Protein AF-A0A3N5EMM8-F1 (afdb_monomer_lite)

Foldseek 3Di:
DDPPPPDPVVLLVVLLVLQVVCVVVVLRQALQAAPVPRHGDDPPWWWWQQLLSSYIHTPVDPVCPDPRTHTDDPVLSVLSVCSNPDDPVCNVVRDDDPVSSVRSCVNSQSNVCNVVVDHPPCVVVVVVVVVVVD

Radius of gyration: 14.86 Å; chains: 1; bounding box: 41×33×33 Å

Structure (mmCIF, N/CA/C/O backbone):
data_AF-A0A3N5EMM8-F1
#
_entry.id   AF-A0A3N5EMM8-F1
#
loop_
_atom_site.group_PDB
_atom_site.id
_atom_site.type_symbol
_atom_site.label_atom_id
_atom_site.label_alt_id
_atom_site.label_comp_id
_atom_site.label_asym_id
_atom_site.label_entity_id
_atom_site.label_seq_id
_atom_site.pdbx_PDB_ins_code
_atom_site.Cartn_x
_atom_site.Cartn_y
_atom_site.Cartn_z
_atom_site.occupancy
_atom_site.B_iso_or_equiv
_atom_site.auth_seq_id
_atom_site.auth_comp_id
_atom_site.auth_asym_id
_atom_site.auth_atom_id
_atom_site.pdbx_PDB_model_num
ATOM 1 N N . MET A 1 1 ? -20.512 21.020 10.635 1.00 42.72 1 MET A N 1
ATOM 2 C CA . MET A 1 1 ? -19.608 20.179 9.820 1.00 42.72 1 MET A CA 1
ATOM 3 C C . MET A 1 1 ? -19.608 18.807 10.472 1.00 42.72 1 MET A C 1
ATOM 5 O O . MET A 1 1 ? -19.383 18.737 11.671 1.00 42.72 1 MET A O 1
ATOM 9 N N . HIS A 1 2 ? -20.069 17.777 9.764 1.00 41.91 2 HIS A N 1
ATOM 10 C CA . HIS A 1 2 ? -20.469 16.506 10.372 1.00 41.91 2 HIS A CA 1
ATOM 11 C C . HIS A 1 2 ? -19.250 15.799 10.978 1.00 41.91 2 HIS A C 1
ATOM 13 O O . HIS A 1 2 ? -18.238 15.642 10.300 1.00 41.91 2 HIS A O 1
ATOM 19 N N . ASN A 1 3 ? -19.360 15.411 12.252 1.00 45.09 3 ASN A N 1
ATOM 20 C CA . ASN A 1 3 ? -18.360 14.668 13.017 1.00 45.09 3 ASN A CA 1
ATOM 21 C C . ASN A 1 3 ? -18.045 13.322 12.342 1.00 45.09 3 ASN A C 1
ATOM 23 O O . ASN A 1 3 ? -18.579 12.282 12.728 1.00 45.09 3 ASN A O 1
ATOM 27 N N . LEU A 1 4 ? -17.142 13.313 11.361 1.00 52.47 4 LEU A N 1
ATOM 28 C CA . LEU A 1 4 ? -16.353 12.124 11.067 1.00 52.47 4 LEU A CA 1
ATOM 29 C C . LEU A 1 4 ? -15.395 11.968 12.241 1.00 52.47 4 LEU A C 1
ATOM 31 O O . LEU A 1 4 ? -14.328 12.567 12.294 1.00 52.47 4 LEU A O 1
ATOM 35 N N . VAL A 1 5 ? -15.862 11.239 13.247 1.00 58.00 5 VAL A N 1
ATOM 36 C CA . VAL A 1 5 ? -15.115 10.886 14.448 1.00 58.00 5 VAL A CA 1
ATOM 37 C C . VAL A 1 5 ? -13.791 10.264 13.999 1.00 58.00 5 VAL A C 1
ATOM 39 O O . VAL A 1 5 ? -13.800 9.143 13.524 1.00 58.00 5 VAL A O 1
ATOM 42 N N . LEU A 1 6 ? -12.652 10.949 14.115 1.00 60.38 6 LEU A N 1
ATOM 43 C CA . LEU A 1 6 ? -11.340 10.468 13.641 1.00 60.38 6 LEU A CA 1
ATOM 44 C C . LEU A 1 6 ? -10.763 9.347 14.527 1.00 60.38 6 LEU A C 1
ATOM 46 O O . LEU A 1 6 ? -9.639 9.406 15.010 1.00 60.38 6 LEU A O 1
ATOM 50 N N . LYS A 1 7 ? -11.549 8.300 14.774 1.00 64.12 7 LYS A N 1
ATOM 51 C CA . LYS A 1 7 ? -11.107 7.067 15.425 1.00 64.12 7 LYS A CA 1
ATOM 52 C C . LYS A 1 7 ? -10.446 6.160 14.385 1.00 64.12 7 LYS A C 1
ATOM 54 O O . LYS A 1 7 ? -10.798 6.202 13.205 1.00 64.12 7 LYS A O 1
ATOM 59 N N . GLN A 1 8 ? -9.563 5.265 14.837 1.00 62.81 8 GLN A N 1
ATOM 60 C CA . GLN A 1 8 ? -8.882 4.271 13.987 1.00 62.81 8 GLN A CA 1
ATOM 61 C C . GLN A 1 8 ? -9.768 3.564 12.934 1.00 62.81 8 GLN A C 1
ATOM 63 O O . GLN A 1 8 ? -9.280 3.354 11.819 1.00 62.81 8 GLN A O 1
ATOM 68 N N . PRO A 1 9 ? -11.056 3.239 13.194 1.00 74.50 9 PRO A N 1
ATOM 69 C CA . PRO A 1 9 ? -11.930 2.661 12.175 1.00 74.50 9 PRO A CA 1
ATOM 70 C C . PRO A 1 9 ? -12.057 3.514 10.902 1.00 74.50 9 PRO A C 1
ATOM 72 O O . PRO A 1 9 ? -12.069 2.964 9.806 1.00 74.50 9 PRO A O 1
ATOM 75 N N . TYR A 1 10 ? -12.076 4.847 11.007 1.00 85.56 10 TYR A N 1
ATOM 76 C CA . TYR A 1 10 ? -12.233 5.740 9.851 1.00 85.56 10 TYR A CA 1
ATOM 77 C C . TYR A 1 10 ? -10.955 5.867 9.025 1.00 85.56 10 TYR A C 1
ATOM 79 O O . TYR A 1 10 ? -11.013 5.884 7.798 1.00 85.56 10 TYR A O 1
ATOM 87 N N . LEU A 1 11 ? -9.791 5.882 9.678 1.00 90.12 11 LEU A N 1
ATOM 88 C CA . LEU A 1 11 ? -8.503 5.863 8.979 1.00 90.12 11 LEU A CA 1
ATOM 89 C C . LEU A 1 11 ? -8.277 4.529 8.249 1.00 90.12 11 LEU A C 1
ATOM 91 O O . LEU A 1 11 ? -7.711 4.496 7.156 1.00 90.12 11 LEU A O 1
ATOM 95 N N . SER A 1 12 ? -8.785 3.435 8.820 1.00 92.25 12 SER A N 1
ATOM 96 C CA . SER A 1 12 ? -8.802 2.123 8.164 1.00 92.25 12 SER A CA 1
ATOM 97 C C . SER A 1 12 ? -9.688 2.146 6.914 1.00 92.25 12 SER A C 1
ATOM 99 O O . SER A 1 12 ? -9.270 1.680 5.858 1.00 92.25 12 SER A O 1
ATOM 101 N N . ILE A 1 13 ? -10.876 2.760 6.989 1.00 93.44 13 ILE A N 1
ATOM 102 C CA . ILE A 1 13 ? -11.757 2.955 5.824 1.00 93.44 13 ILE A CA 1
ATOM 103 C C . ILE A 1 13 ? -11.070 3.801 4.746 1.00 93.44 13 ILE A C 1
ATOM 105 O O . ILE A 1 13 ? -11.087 3.414 3.580 1.00 93.44 13 ILE A O 1
ATOM 109 N N . LEU A 1 14 ? -10.424 4.912 5.116 1.00 94.06 14 LEU A N 1
ATOM 110 C CA . LEU A 1 14 ? -9.671 5.743 4.172 1.00 94.06 14 LEU A CA 1
ATOM 111 C C . LEU A 1 14 ? -8.560 4.941 3.478 1.00 94.06 14 LEU A C 1
ATOM 113 O O . LEU A 1 14 ? -8.393 5.030 2.264 1.00 94.06 14 LEU A O 1
ATOM 117 N N . THR A 1 15 ? -7.838 4.114 4.235 1.00 95.88 15 THR A N 1
ATOM 118 C CA . THR A 1 15 ? -6.788 3.236 3.700 1.00 95.88 15 THR A CA 1
ATOM 119 C C . THR A 1 15 ? -7.360 2.271 2.660 1.00 95.88 15 THR A C 1
ATOM 121 O O . THR A 1 15 ? -6.838 2.168 1.551 1.00 95.88 15 THR A O 1
ATOM 124 N N . LEU A 1 16 ? -8.470 1.601 2.985 1.00 97.00 16 LEU A N 1
ATOM 125 C CA . LEU A 1 16 ? -9.158 0.677 2.081 1.00 97.00 16 LEU A CA 1
ATOM 126 C C . LEU A 1 16 ? -9.664 1.380 0.817 1.00 97.00 16 LEU A C 1
ATOM 128 O O . LEU A 1 16 ? -9.494 0.853 -0.283 1.00 97.00 16 LEU A O 1
ATOM 132 N N . PHE A 1 17 ? -10.239 2.575 0.968 1.00 96.50 17 PHE A N 1
ATOM 133 C CA . PHE A 1 17 ? -10.677 3.403 -0.150 1.00 96.50 17 PHE A CA 1
ATOM 134 C C . PHE A 1 17 ? -9.519 3.706 -1.104 1.00 96.50 17 PHE A C 1
ATOM 136 O O . PHE A 1 17 ? -9.643 3.430 -2.293 1.00 96.50 17 PHE A O 1
ATOM 143 N N . LEU A 1 18 ? -8.384 4.201 -0.600 1.00 97.25 18 LEU A N 1
ATOM 144 C CA . LEU A 1 18 ? -7.226 4.550 -1.431 1.00 97.25 18 LEU A CA 1
ATOM 145 C C . LEU A 1 18 ? -6.662 3.333 -2.172 1.00 97.25 18 LEU A C 1
ATOM 147 O O . LEU A 1 18 ? -6.407 3.409 -3.372 1.00 97.25 18 LEU A O 1
ATOM 151 N N . VAL A 1 19 ? -6.528 2.190 -1.489 1.00 97.56 19 VAL A N 1
ATOM 152 C CA . VAL A 1 19 ? -6.058 0.941 -2.111 1.00 97.56 19 VAL A CA 1
ATOM 153 C C . VAL A 1 19 ? -6.966 0.518 -3.266 1.00 97.56 19 VAL A C 1
ATOM 155 O O . VAL A 1 19 ? -6.473 0.184 -4.346 1.00 97.56 19 VAL A O 1
ATOM 158 N N . LYS A 1 20 ? -8.288 0.537 -3.059 1.00 97.56 20 LYS A N 1
ATOM 159 C CA . LYS A 1 20 ? -9.253 0.175 -4.104 1.00 97.56 20 LYS A CA 1
ATOM 160 C C . LYS A 1 20 ? -9.284 1.198 -5.227 1.00 97.56 20 LYS A C 1
ATOM 162 O O . LYS A 1 20 ? -9.255 0.802 -6.386 1.00 97.56 20 LYS A O 1
ATOM 167 N N . PHE A 1 21 ? -9.276 2.484 -4.892 1.00 97.50 21 PHE A N 1
ATOM 168 C CA . PHE A 1 21 ? -9.250 3.568 -5.861 1.00 97.50 21 PHE A CA 1
ATOM 169 C C . PHE A 1 21 ? -8.060 3.431 -6.811 1.00 97.50 21 PHE A C 1
ATOM 171 O O . PHE A 1 21 ? -8.274 3.369 -8.018 1.00 97.50 21 PHE A O 1
ATOM 178 N N . TYR A 1 22 ? -6.840 3.265 -6.285 1.00 97.62 22 TYR A N 1
ATOM 179 C CA . TYR A 1 22 ? -5.640 3.055 -7.102 1.00 97.62 22 TYR A CA 1
ATOM 180 C C . TYR A 1 22 ? -5.737 1.812 -7.989 1.00 97.62 22 TYR A C 1
ATOM 182 O O . TYR A 1 22 ? -5.319 1.853 -9.143 1.00 97.62 22 TYR A O 1
ATOM 190 N N . GLY A 1 23 ? -6.343 0.730 -7.495 1.00 96.50 23 GLY A N 1
ATOM 191 C CA . GLY A 1 23 ? -6.653 -0.440 -8.317 1.00 96.50 23 GLY A CA 1
ATOM 192 C C . GLY A 1 23 ? -7.592 -0.121 -9.485 1.00 96.50 23 GLY A C 1
ATOM 193 O O . GLY A 1 23 ? -7.298 -0.499 -10.616 1.00 96.50 23 GLY A O 1
ATOM 194 N N . CYS A 1 24 ? -8.683 0.607 -9.232 1.00 97.19 24 CYS A N 1
ATOM 195 C CA . CYS A 1 24 ? -9.676 0.965 -10.248 1.00 97.19 24 CYS A CA 1
ATOM 196 C C . CYS A 1 24 ? -9.104 1.837 -11.371 1.00 97.19 24 CYS A C 1
ATOM 198 O O . CYS A 1 24 ? -9.523 1.699 -12.516 1.00 97.19 24 CYS A O 1
ATOM 200 N N . ILE A 1 25 ? -8.152 2.718 -11.058 1.00 96.62 25 ILE A N 1
ATOM 201 C CA . ILE A 1 25 ? -7.529 3.611 -12.047 1.00 96.62 25 ILE A CA 1
ATOM 202 C C . ILE A 1 25 ? -6.277 3.013 -12.713 1.00 96.62 25 ILE A C 1
ATOM 204 O O . ILE A 1 25 ? -5.575 3.722 -13.424 1.00 96.62 25 ILE A O 1
ATOM 208 N N . GLY A 1 26 ? -5.975 1.728 -12.490 1.00 96.38 26 GLY A N 1
ATOM 209 C CA . GLY A 1 26 ? -4.843 1.040 -13.127 1.00 96.38 26 GLY A CA 1
ATOM 210 C C . GLY A 1 26 ? -3.482 1.247 -12.451 1.00 96.38 26 GLY A C 1
ATOM 211 O O . GLY A 1 26 ? -2.471 0.773 -12.957 1.00 96.38 26 GLY A O 1
ATOM 212 N N . TYR A 1 27 ? -3.445 1.883 -11.281 1.00 97.00 27 TYR A N 1
ATOM 213 C CA . TYR A 1 27 ? -2.228 2.190 -10.522 1.00 97.00 27 TYR A CA 1
ATOM 214 C C . TYR A 1 27 ? -2.101 1.331 -9.258 1.00 97.00 27 TYR A C 1
ATOM 216 O O . TYR A 1 27 ? -1.689 1.800 -8.202 1.00 97.00 27 TYR A O 1
ATOM 224 N N . LYS A 1 28 ? -2.491 0.051 -9.324 1.00 96.81 28 LYS A N 1
ATOM 225 C CA . LYS A 1 28 ? -2.414 -0.859 -8.170 1.00 96.81 28 LYS A CA 1
ATOM 226 C C . LYS A 1 28 ? -0.960 -0.965 -7.658 1.00 96.81 28 LYS A C 1
ATOM 228 O O . LYS A 1 28 ? -0.115 -1.459 -8.410 1.00 96.81 28 LYS A O 1
ATOM 233 N N . PRO A 1 29 ? -0.668 -0.607 -6.387 1.00 96.62 29 PRO A N 1
ATOM 234 C CA . PRO A 1 29 ? 0.684 -0.712 -5.836 1.00 96.62 29 PRO A CA 1
ATOM 235 C C . PRO A 1 29 ? 1.212 -2.154 -5.839 1.00 96.62 29 PRO A C 1
ATOM 237 O O . PRO A 1 29 ? 0.523 -3.069 -5.385 1.00 96.62 29 PRO A O 1
ATOM 240 N N . GLN A 1 30 ? 2.447 -2.370 -6.290 1.00 95.94 30 GLN A N 1
ATOM 241 C CA . GLN A 1 30 ? 3.054 -3.700 -6.381 1.00 95.94 30 GLN A CA 1
ATOM 242 C C . GLN A 1 30 ? 3.763 -4.082 -5.080 1.00 95.94 30 GLN A C 1
ATOM 244 O O . GLN A 1 30 ? 4.830 -3.565 -4.755 1.00 95.94 30 GLN A O 1
ATOM 249 N N . MET A 1 31 ? 3.172 -5.016 -4.330 1.00 95.56 31 MET A N 1
ATOM 250 C CA . MET A 1 31 ? 3.711 -5.449 -3.034 1.00 95.56 31 MET A CA 1
ATOM 251 C C . MET A 1 31 ? 4.110 -6.924 -2.979 1.00 95.56 31 MET A C 1
ATOM 253 O O . MET A 1 31 ? 4.623 -7.353 -1.957 1.00 95.56 31 MET A O 1
ATOM 257 N N . HIS A 1 32 ? 3.874 -7.719 -4.024 1.00 95.81 32 HIS A N 1
ATOM 258 C CA . HIS A 1 32 ? 4.081 -9.177 -3.989 1.00 95.81 32 HIS A CA 1
ATOM 259 C C . HIS A 1 32 ? 5.537 -9.604 -4.205 1.00 95.81 32 HIS A C 1
ATOM 261 O O . HIS A 1 32 ? 5.977 -10.629 -3.682 1.00 95.81 32 HIS A O 1
ATOM 267 N N . ALA A 1 33 ? 6.289 -8.809 -4.960 1.00 96.38 33 ALA A N 1
ATOM 268 C CA . ALA A 1 33 ? 7.680 -9.056 -5.295 1.00 96.38 33 ALA A CA 1
ATOM 269 C C . ALA A 1 33 ? 8.444 -7.735 -5.363 1.00 96.38 33 ALA A C 1
ATOM 271 O O . ALA A 1 33 ? 7.857 -6.676 -5.584 1.00 96.38 33 ALA A O 1
ATOM 272 N N . CYS A 1 34 ? 9.761 -7.807 -5.172 1.00 96.44 34 CYS A N 1
ATOM 273 C CA . CYS A 1 34 ? 10.637 -6.662 -5.376 1.00 96.44 34 CYS A CA 1
ATOM 274 C C . CYS A 1 34 ? 10.537 -6.189 -6.830 1.00 96.44 34 CYS A C 1
ATOM 276 O O . CYS A 1 34 ? 10.847 -6.954 -7.740 1.00 96.44 34 CYS A O 1
ATOM 278 N N . GLN A 1 35 ? 10.187 -4.923 -7.054 1.00 95.06 35 GLN A N 1
ATOM 279 C CA . GLN A 1 35 ? 10.072 -4.359 -8.402 1.00 95.06 35 GLN A CA 1
ATOM 280 C C . GLN A 1 35 ? 11.407 -4.359 -9.167 1.00 95.06 35 GLN A C 1
ATOM 282 O O . GLN A 1 35 ? 11.413 -4.302 -10.388 1.00 95.06 35 GLN A O 1
ATOM 287 N N . ASN A 1 36 ? 12.540 -4.413 -8.453 1.00 94.19 36 ASN A N 1
ATOM 288 C CA . ASN A 1 36 ? 13.870 -4.359 -9.059 1.00 94.19 36 ASN A CA 1
ATOM 289 C C . ASN A 1 36 ? 14.420 -5.742 -9.438 1.00 94.19 36 ASN A C 1
ATOM 291 O O . ASN A 1 36 ? 15.035 -5.882 -10.485 1.00 94.19 36 ASN A O 1
ATOM 295 N N . CYS A 1 37 ? 14.255 -6.758 -8.583 1.00 95.38 37 CYS A N 1
ATOM 296 C CA . CYS A 1 37 ? 14.819 -8.096 -8.825 1.00 95.38 37 CYS A CA 1
ATOM 297 C C . CYS A 1 37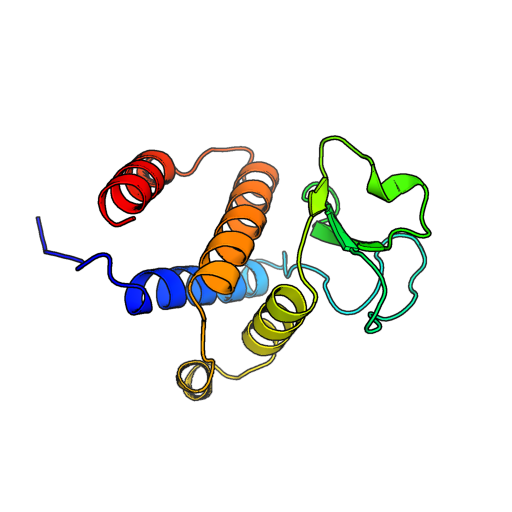 ? 13.777 -9.196 -9.055 1.00 95.38 37 CYS A C 1
ATOM 299 O O . CYS A 1 37 ? 14.155 -10.341 -9.274 1.00 95.38 37 CYS A O 1
ATOM 301 N N . GLY A 1 38 ? 12.482 -8.897 -8.942 1.00 96.31 38 GLY A N 1
ATOM 302 C CA . GLY A 1 38 ? 11.396 -9.863 -9.126 1.00 96.31 38 GLY A CA 1
ATOM 303 C C . GLY A 1 38 ? 11.251 -10.905 -8.012 1.00 96.31 38 GLY A C 1
ATOM 304 O O . GLY A 1 38 ? 10.301 -11.681 -8.028 1.00 96.31 38 GLY A O 1
ATOM 305 N N . VAL A 1 39 ? 12.148 -10.930 -7.018 1.00 96.69 39 VAL A N 1
ATOM 306 C CA . VAL A 1 39 ? 12.082 -11.911 -5.925 1.00 96.69 39 VAL A CA 1
ATOM 307 C C . VAL A 1 39 ? 10.837 -11.652 -5.059 1.00 96.69 39 VAL A C 1
ATOM 309 O O . VAL A 1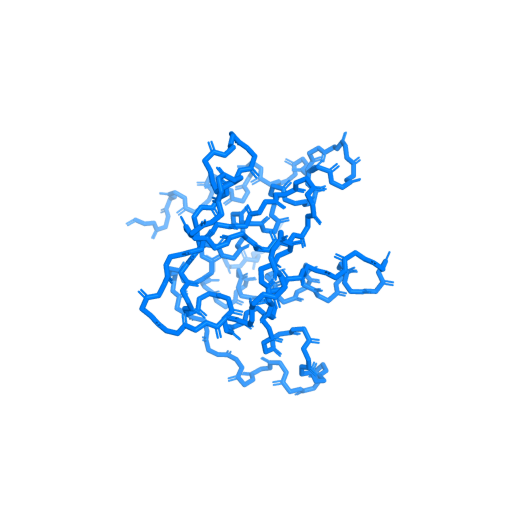 39 ? 10.668 -10.518 -4.590 1.00 96.69 39 VAL A O 1
ATOM 312 N N . PRO A 1 40 ? 9.995 -12.675 -4.803 1.00 96.81 40 PRO A N 1
ATOM 313 C CA . PRO A 1 40 ? 8.820 -12.552 -3.944 1.00 96.81 40 PRO A CA 1
ATOM 314 C C . PRO A 1 40 ? 9.143 -12.066 -2.529 1.00 96.81 40 PRO A C 1
ATOM 316 O O . PRO A 1 40 ? 10.237 -12.296 -2.004 1.00 96.81 40 PRO A O 1
ATOM 319 N N . THR A 1 41 ? 8.171 -11.415 -1.886 1.00 95.00 41 THR A N 1
ATOM 320 C CA . THR A 1 41 ? 8.312 -10.998 -0.486 1.00 95.00 41 THR A CA 1
ATOM 321 C C . THR A 1 41 ? 8.501 -12.192 0.438 1.00 95.00 41 THR A C 1
ATOM 323 O O . THR A 1 41 ? 7.729 -13.147 0.386 1.00 95.00 41 THR A O 1
ATOM 326 N N . ALA A 1 42 ? 9.472 -12.080 1.337 1.00 93.56 42 ALA A N 1
ATOM 327 C CA . ALA A 1 42 ? 9.789 -13.064 2.362 1.00 93.56 42 ALA A CA 1
ATOM 328 C C . ALA A 1 42 ? 9.953 -12.396 3.734 1.00 93.56 42 ALA A C 1
ATOM 330 O O . ALA A 1 42 ? 10.440 -11.263 3.826 1.00 93.56 42 ALA A O 1
ATOM 331 N N . THR A 1 43 ? 9.584 -13.124 4.789 1.00 91.19 43 THR A N 1
ATOM 332 C CA . THR A 1 43 ? 9.808 -12.741 6.190 1.00 91.19 43 THR A CA 1
ATOM 333 C C . THR A 1 43 ? 11.307 -12.594 6.481 1.00 91.19 43 THR A C 1
ATOM 335 O O . THR A 1 43 ? 12.127 -13.300 5.900 1.00 91.19 43 THR A O 1
ATOM 338 N N . GLY A 1 44 ? 11.676 -11.676 7.379 1.00 90.31 44 GLY A N 1
ATOM 339 C CA . GLY A 1 44 ? 13.071 -11.456 7.795 1.00 90.31 44 GLY A CA 1
ATOM 340 C C . GLY A 1 44 ? 13.901 -10.587 6.844 1.00 90.31 44 GLY A C 1
ATOM 341 O O . GLY A 1 44 ? 15.057 -10.300 7.135 1.00 90.31 44 GLY A O 1
ATOM 342 N N . ARG A 1 45 ? 13.320 -10.132 5.728 1.00 93.31 45 ARG A N 1
ATOM 343 C CA . ARG A 1 45 ? 13.938 -9.155 4.825 1.00 93.31 45 ARG A CA 1
ATOM 344 C C . ARG A 1 45 ? 13.285 -7.784 4.999 1.00 93.31 45 ARG A C 1
ATOM 346 O O . ARG A 1 45 ? 12.068 -7.696 5.150 1.00 93.31 45 ARG A O 1
ATOM 353 N N . GLU A 1 46 ? 14.088 -6.726 4.944 1.00 95.50 46 GLU A N 1
ATOM 354 C CA . GLU A 1 46 ? 13.584 -5.352 4.942 1.00 95.50 46 GLU A CA 1
ATOM 355 C C . GLU A 1 46 ? 13.141 -4.922 3.538 1.00 95.50 46 GLU A C 1
ATOM 357 O O . GLU A 1 46 ? 13.745 -5.296 2.525 1.00 95.50 46 GLU A O 1
ATOM 362 N N . TYR A 1 47 ? 12.093 -4.101 3.489 1.00 96.69 47 TYR A N 1
ATOM 363 C CA . TYR A 1 47 ? 11.556 -3.544 2.255 1.00 96.69 47 TYR A CA 1
ATOM 364 C C . TYR A 1 47 ? 11.262 -2.056 2.421 1.00 96.69 47 TYR A C 1
ATOM 366 O O . TYR A 1 47 ? 10.894 -1.581 3.499 1.00 96.69 47 TYR A O 1
ATOM 374 N N . SER A 1 48 ? 11.376 -1.338 1.311 1.00 96.94 48 SER A N 1
ATOM 375 C CA . SER A 1 48 ? 10.898 0.032 1.182 1.00 96.94 48 SER A CA 1
ATOM 376 C C . SER A 1 48 ? 9.944 0.125 0.001 1.00 96.94 48 SER A C 1
ATOM 378 O O . SER A 1 48 ? 10.206 -0.453 -1.048 1.00 96.94 48 SER A O 1
ATOM 380 N N . PHE A 1 49 ? 8.853 0.866 0.137 1.00 97.44 49 PHE A N 1
ATOM 381 C CA . PHE A 1 49 ? 7.988 1.221 -0.976 1.00 97.44 49 PHE A CA 1
ATOM 382 C C . PHE A 1 49 ? 8.575 2.410 -1.733 1.00 97.44 49 PHE A C 1
ATOM 384 O O . PHE A 1 49 ? 8.780 3.474 -1.152 1.00 97.44 49 PHE A O 1
ATOM 391 N N . ASN A 1 50 ? 8.842 2.243 -3.023 1.00 96.12 50 ASN A N 1
ATOM 392 C CA . ASN A 1 50 ? 9.306 3.313 -3.886 1.00 96.12 50 ASN A CA 1
ATOM 393 C C . ASN A 1 50 ? 8.108 3.955 -4.590 1.00 96.12 50 ASN A C 1
ATOM 395 O O . ASN A 1 50 ? 7.499 3.350 -5.471 1.00 96.12 50 ASN A O 1
ATOM 399 N N . TYR A 1 51 ? 7.773 5.188 -4.211 1.00 94.81 51 TYR A N 1
ATOM 400 C CA . TYR A 1 51 ? 6.568 5.840 -4.725 1.00 94.81 51 TYR A CA 1
ATOM 401 C C . TYR A 1 51 ? 6.686 6.323 -6.178 1.00 94.81 51 TYR A C 1
ATOM 403 O O . TYR A 1 51 ? 5.657 6.618 -6.773 1.00 94.81 51 TYR A O 1
ATOM 411 N N . LEU A 1 52 ? 7.887 6.364 -6.773 1.00 92.50 52 LEU A N 1
ATOM 412 C CA . LEU A 1 52 ? 8.045 6.633 -8.212 1.00 92.50 52 LEU A CA 1
ATOM 413 C C . LEU A 1 52 ? 7.693 5.403 -9.058 1.00 92.50 52 LEU A C 1
ATOM 415 O O . LEU A 1 52 ? 6.994 5.507 -10.057 1.00 92.50 52 LEU A O 1
ATOM 419 N N . GLY A 1 53 ? 8.177 4.228 -8.649 1.00 92.00 53 GLY A N 1
ATOM 420 C CA . GLY A 1 53 ? 7.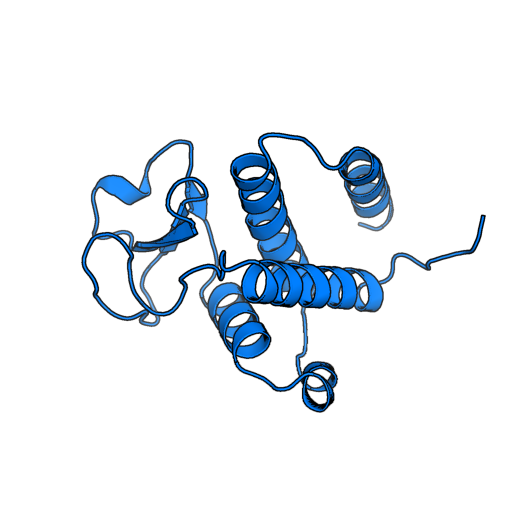915 2.961 -9.337 1.00 92.00 53 GLY A CA 1
ATOM 421 C C . GLY A 1 53 ? 6.574 2.322 -8.971 1.00 92.00 53 GLY A C 1
ATOM 422 O O . GLY A 1 53 ? 6.100 1.440 -9.679 1.00 92.00 53 GLY A O 1
ATOM 423 N N . GLY A 1 54 ? 5.954 2.753 -7.868 1.00 95.44 54 GLY A N 1
ATOM 424 C CA . GLY A 1 54 ? 4.691 2.194 -7.386 1.00 95.44 54 GLY A CA 1
ATOM 425 C C . GLY A 1 54 ? 4.819 0.784 -6.811 1.00 95.44 54 GLY A C 1
ATOM 426 O O . GLY A 1 54 ? 3.825 0.061 -6.733 1.00 95.44 54 GLY A O 1
ATOM 427 N N . GLY A 1 55 ? 6.021 0.377 -6.402 1.00 96.50 55 GLY A N 1
ATOM 428 C CA . GLY A 1 55 ? 6.289 -0.963 -5.902 1.00 96.50 55 GLY A CA 1
ATOM 429 C C . GLY A 1 55 ? 7.348 -1.015 -4.809 1.00 96.50 55 GLY A C 1
ATOM 430 O O . GLY A 1 55 ? 8.049 -0.045 -4.515 1.00 96.50 55 GLY A O 1
ATOM 431 N N . ILE A 1 56 ? 7.450 -2.173 -4.166 1.00 96.94 56 ILE A N 1
ATOM 432 C CA . ILE A 1 56 ? 8.428 -2.408 -3.102 1.00 96.94 56 ILE A CA 1
ATOM 433 C C . ILE A 1 56 ? 9.812 -2.750 -3.662 1.00 96.94 56 ILE A C 1
ATOM 435 O O . ILE A 1 56 ? 9.949 -3.428 -4.677 1.00 96.94 56 ILE A O 1
ATOM 439 N N . ILE A 1 57 ? 10.857 -2.338 -2.955 1.00 96.44 57 ILE A N 1
ATOM 440 C CA . ILE A 1 57 ? 12.253 -2.685 -3.210 1.00 96.44 57 ILE A CA 1
ATOM 441 C C . ILE A 1 57 ? 12.795 -3.374 -1.961 1.00 96.44 57 ILE A C 1
ATOM 443 O O . ILE A 1 57 ? 12.612 -2.890 -0.845 1.00 96.44 57 ILE A O 1
ATOM 447 N N . CYS A 1 58 ? 13.442 -4.522 -2.145 1.00 96.06 58 CYS A N 1
ATOM 448 C CA . CYS A 1 58 ? 14.031 -5.280 -1.051 1.00 96.06 58 CYS A CA 1
ATOM 449 C C . CYS A 1 58 ? 15.444 -4.788 -0.730 1.00 96.06 58 CYS A C 1
ATOM 451 O O . CYS A 1 58 ? 16.180 -4.423 -1.641 1.00 96.06 58 CYS A O 1
ATOM 453 N N . SER A 1 59 ? 15.859 -4.879 0.535 1.00 94.38 59 SER A N 1
ATOM 454 C CA . SER A 1 59 ? 17.160 -4.393 1.029 1.00 94.38 59 SER A CA 1
ATOM 455 C C . SER A 1 59 ? 18.403 -4.931 0.314 1.00 94.38 59 SER A C 1
ATOM 457 O O . SER A 1 59 ? 19.471 -4.337 0.433 1.00 94.38 59 SER A O 1
ATOM 459 N N . ASN A 1 60 ? 18.279 -6.028 -0.437 1.00 93.88 60 ASN A N 1
ATOM 460 C CA . ASN A 1 60 ? 19.367 -6.599 -1.235 1.00 93.88 60 ASN A CA 1
ATOM 461 C C . ASN A 1 60 ? 19.579 -5.856 -2.565 1.00 93.88 60 ASN A C 1
ATOM 463 O O . ASN A 1 60 ? 20.593 -6.059 -3.226 1.00 93.88 60 ASN A O 1
ATOM 467 N N . CYS A 1 61 ? 18.625 -5.023 -2.988 1.00 92.00 61 CYS A N 1
ATOM 468 C CA . CYS A 1 61 ? 18.755 -4.209 -4.186 1.00 92.00 61 CYS A CA 1
ATOM 469 C C . CYS A 1 61 ? 19.383 -2.844 -3.846 1.00 92.00 61 CYS A C 1
ATOM 471 O O . CYS A 1 61 ? 18.941 -2.193 -2.891 1.00 92.00 61 CYS A O 1
ATOM 473 N N . PRO A 1 62 ? 20.338 -2.344 -4.658 1.00 78.06 62 PRO A N 1
ATOM 474 C CA . PRO A 1 62 ? 20.971 -1.036 -4.446 1.00 78.06 62 PRO A CA 1
ATOM 475 C C . PRO A 1 62 ? 19.954 0.113 -4.392 1.00 78.06 62 PRO A C 1
ATOM 477 O O . PRO A 1 62 ? 20.107 1.061 -3.623 1.00 78.06 62 PRO A O 1
ATOM 480 N N . ALA A 1 63 ? 18.858 -0.030 -5.146 1.00 72.31 63 ALA A N 1
ATOM 481 C CA . ALA A 1 63 ? 17.791 0.956 -5.263 1.00 72.31 63 ALA A CA 1
ATOM 482 C C . ALA A 1 63 ? 16.944 1.163 -3.982 1.00 72.31 63 ALA A C 1
ATOM 484 O O . ALA A 1 63 ? 16.040 1.999 -3.943 1.00 72.31 63 ALA A O 1
ATOM 485 N N . THR A 1 64 ? 17.219 0.437 -2.895 1.00 69.75 64 THR A N 1
ATOM 486 C CA . THR A 1 64 ? 16.451 0.562 -1.641 1.00 69.75 64 THR A CA 1
ATOM 487 C C . THR A 1 64 ? 16.652 1.914 -0.953 1.00 69.75 64 THR A C 1
ATOM 489 O O . THR A 1 64 ? 15.766 2.372 -0.235 1.00 69.75 64 THR A O 1
ATOM 492 N N . ARG A 1 65 ? 17.797 2.576 -1.180 1.00 68.69 65 ARG A N 1
ATOM 493 C CA . ARG A 1 65 ? 18.205 3.807 -0.473 1.00 68.69 65 ARG A CA 1
ATOM 494 C C . ARG A 1 65 ? 17.867 5.112 -1.204 1.00 68.69 65 ARG A C 1
ATOM 496 O O . ARG A 1 65 ? 18.423 6.155 -0.875 1.00 68.69 65 ARG A O 1
ATOM 503 N N . HIS A 1 66 ? 16.987 5.075 -2.202 1.00 77.69 66 HIS A N 1
ATOM 504 C CA . HIS A 1 66 ? 16.575 6.298 -2.892 1.00 77.69 66 HIS A CA 1
ATOM 505 C C . HIS A 1 66 ? 15.752 7.193 -1.958 1.00 77.69 66 HIS A C 1
ATOM 507 O O . HIS A 1 66 ? 14.975 6.701 -1.143 1.00 77.69 66 HIS A O 1
ATOM 513 N N . GLN A 1 67 ? 15.862 8.514 -2.131 1.00 82.19 67 GLN A N 1
ATOM 514 C CA . GLN A 1 67 ? 15.052 9.504 -1.398 1.00 82.19 67 GLN A CA 1
ATOM 515 C C . GLN A 1 67 ? 13.541 9.320 -1.628 1.00 82.19 67 GLN A C 1
ATOM 517 O O . GLN A 1 67 ? 12.714 9.841 -0.885 1.00 82.19 67 GLN A O 1
ATOM 522 N N . THR A 1 68 ? 13.178 8.550 -2.654 1.00 88.12 68 THR A N 1
ATOM 523 C CA . THR A 1 68 ? 11.798 8.232 -3.012 1.00 88.12 68 THR A CA 1
ATOM 524 C C . THR A 1 68 ? 11.268 6.937 -2.404 1.00 88.12 68 THR A C 1
ATOM 526 O O . THR A 1 68 ? 10.242 6.417 -2.843 1.00 88.12 68 THR A O 1
ATOM 529 N N . SER A 1 69 ? 11.989 6.382 -1.433 1.00 93.19 69 SER A N 1
ATOM 530 C CA . SER A 1 69 ? 11.673 5.109 -0.800 1.00 93.19 69 SER A CA 1
ATOM 531 C C . SER A 1 69 ? 11.237 5.316 0.651 1.00 93.19 69 SER A C 1
ATOM 533 O O . SER A 1 69 ? 11.928 5.959 1.436 1.00 93.19 69 SER A O 1
ATOM 535 N N . ILE A 1 70 ? 10.101 4.728 1.019 1.00 95.44 70 ILE A N 1
ATOM 536 C CA . ILE A 1 70 ? 9.524 4.761 2.368 1.00 95.44 70 ILE A CA 1
ATOM 537 C C . ILE A 1 70 ? 9.644 3.364 2.965 1.00 95.44 70 ILE A C 1
ATOM 539 O O . ILE A 1 70 ? 9.136 2.408 2.383 1.00 95.44 70 ILE A O 1
ATOM 543 N N . ARG A 1 71 ? 10.302 3.219 4.120 1.00 95.12 71 ARG A N 1
ATOM 544 C CA . ARG A 1 71 ? 10.361 1.927 4.824 1.00 95.12 71 ARG A CA 1
ATOM 545 C C . ARG A 1 71 ? 8.950 1.441 5.155 1.00 95.12 71 ARG A C 1
ATOM 547 O O . ARG A 1 71 ? 8.124 2.221 5.619 1.00 95.12 71 ARG A O 1
ATOM 554 N N . ILE A 1 72 ? 8.695 0.157 4.922 1.00 96.12 72 ILE A N 1
ATOM 555 C CA . ILE A 1 72 ? 7.391 -0.462 5.163 1.00 96.12 72 ILE A CA 1
ATOM 556 C C . ILE A 1 72 ? 7.575 -1.807 5.863 1.00 96.12 72 ILE A C 1
ATOM 558 O O . ILE A 1 72 ? 8.422 -2.617 5.477 1.00 96.12 72 ILE A O 1
ATOM 562 N N . SER A 1 73 ? 6.787 -2.056 6.907 1.00 96.25 73 SER A N 1
ATOM 563 C CA . SER A 1 73 ? 6.834 -3.327 7.621 1.00 96.25 73 SER A CA 1
ATOM 564 C C . SER A 1 73 ? 6.197 -4.454 6.806 1.00 96.25 73 SER A C 1
ATOM 566 O O . SER A 1 73 ? 5.300 -4.256 5.979 1.00 96.25 73 SER A O 1
ATOM 568 N N . HIS A 1 74 ? 6.617 -5.689 7.086 1.00 95.62 74 HIS A N 1
ATOM 569 C CA . HIS A 1 74 ? 6.017 -6.867 6.464 1.00 95.62 74 HIS A CA 1
ATOM 570 C C . HIS A 1 74 ? 4.517 -7.003 6.784 1.00 95.62 74 HIS A C 1
ATOM 572 O O . HIS A 1 74 ? 3.738 -7.410 5.923 1.00 95.62 74 HIS A O 1
ATOM 578 N N . GLY A 1 75 ? 4.097 -6.614 7.995 1.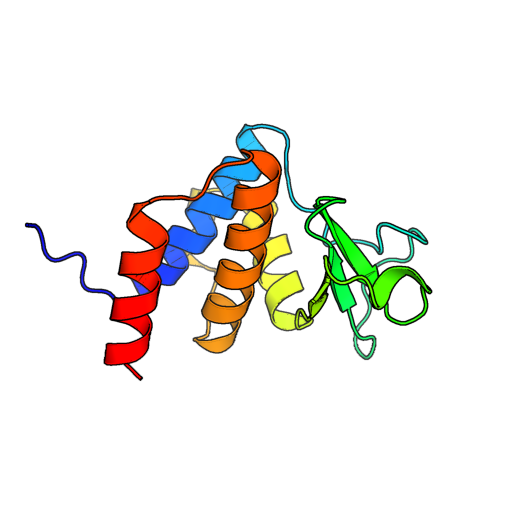00 96.00 75 GLY A N 1
ATOM 579 C CA . GLY A 1 75 ? 2.687 -6.609 8.396 1.00 96.00 75 GLY A CA 1
ATOM 580 C C . GLY A 1 75 ? 1.844 -5.654 7.550 1.00 96.00 75 GLY A C 1
ATOM 581 O O . GLY A 1 75 ? 0.800 -6.053 7.033 1.00 96.00 75 GLY A O 1
ATOM 582 N N . THR A 1 76 ? 2.333 -4.431 7.330 1.00 97.25 76 THR A N 1
ATOM 583 C CA . THR A 1 76 ? 1.668 -3.447 6.466 1.00 97.25 76 THR A CA 1
ATOM 584 C C . THR A 1 76 ? 1.573 -3.937 5.026 1.00 97.25 76 THR A C 1
ATOM 586 O O . THR A 1 76 ? 0.489 -3.898 4.447 1.00 97.25 76 THR A O 1
ATOM 589 N N . MET A 1 77 ? 2.657 -4.487 4.462 1.00 97.44 77 MET A N 1
ATOM 590 C CA . MET A 1 77 ? 2.610 -5.068 3.113 1.00 97.44 77 MET A CA 1
ATOM 591 C C . MET A 1 77 ? 1.546 -6.165 3.002 1.00 97.44 77 MET A C 1
ATOM 593 O O . MET A 1 77 ? 0.771 -6.169 2.050 1.00 97.44 77 MET A O 1
ATOM 597 N N . LYS A 1 78 ? 1.455 -7.072 3.984 1.00 96.50 78 LYS A N 1
ATOM 598 C CA . LYS A 1 78 ? 0.458 -8.155 3.977 1.00 96.50 78 LYS A CA 1
ATOM 599 C C . LYS A 1 78 ? -0.977 -7.648 4.063 1.00 96.50 78 LYS A C 1
ATOM 601 O O . LYS A 1 78 ? -1.848 -8.167 3.362 1.00 96.50 78 LYS A O 1
ATOM 606 N N . ILE A 1 79 ? -1.232 -6.634 4.887 1.00 97.12 79 ILE A N 1
ATOM 607 C CA . ILE A 1 79 ? -2.558 -6.018 4.981 1.00 97.12 79 ILE A CA 1
ATOM 608 C C . ILE A 1 79 ? -2.927 -5.305 3.678 1.00 97.12 79 ILE A C 1
ATOM 610 O O . ILE A 1 79 ? -4.049 -5.474 3.205 1.00 97.12 79 ILE A O 1
ATOM 614 N N . LEU A 1 80 ? -1.994 -4.580 3.055 1.00 97.56 80 LEU A N 1
ATOM 615 C CA . LEU A 1 80 ? -2.239 -3.901 1.781 1.00 97.56 80 LEU A CA 1
ATOM 616 C C . LEU A 1 80 ? -2.445 -4.890 0.623 1.00 97.56 80 LEU A C 1
ATOM 618 O O . LEU A 1 80 ? -3.387 -4.702 -0.142 1.00 97.56 80 LEU A O 1
ATOM 622 N N . GLN A 1 81 ? -1.661 -5.972 0.537 1.00 97.31 81 GLN A N 1
ATOM 623 C CA . GLN A 1 81 ? -1.906 -7.090 -0.395 1.00 97.31 81 GLN A CA 1
ATOM 624 C C . GLN A 1 81 ? -3.325 -7.655 -0.199 1.00 97.31 81 GLN A C 1
ATOM 626 O O . GLN A 1 81 ? -4.121 -7.716 -1.131 1.00 97.31 81 GLN A O 1
ATOM 631 N N . SER A 1 82 ? -3.698 -7.963 1.046 1.00 97.31 82 SER A N 1
ATOM 632 C CA . SER A 1 82 ? -5.030 -8.502 1.355 1.00 97.31 82 SER A CA 1
ATOM 633 C C . SER A 1 82 ? -6.155 -7.522 0.996 1.00 97.31 82 SER A C 1
ATOM 635 O O . SER A 1 82 ? -7.191 -7.927 0.475 1.00 97.31 82 SER A O 1
ATOM 637 N N . ALA A 1 83 ? -5.959 -6.221 1.234 1.00 97.19 83 ALA A N 1
ATOM 638 C CA . ALA A 1 83 ? -6.906 -5.177 0.847 1.00 97.19 83 ALA A CA 1
ATOM 639 C C . ALA A 1 83 ? -7.050 -5.047 -0.677 1.00 97.19 83 ALA A C 1
ATOM 641 O O . ALA A 1 83 ? -8.142 -4.749 -1.167 1.00 97.19 83 ALA A O 1
ATOM 642 N N . GLN A 1 84 ? -5.981 -5.290 -1.439 1.00 96.56 84 GLN A N 1
ATOM 643 C CA . GLN A 1 84 ? -6.030 -5.318 -2.899 1.00 96.56 84 GLN A CA 1
ATOM 644 C C . GLN A 1 84 ? -6.867 -6.497 -3.404 1.00 96.56 84 GLN A C 1
ATOM 646 O O . GLN A 1 84 ? -7.761 -6.281 -4.224 1.00 96.56 84 GLN A O 1
ATOM 651 N N . ASP A 1 85 ? -6.646 -7.696 -2.865 1.00 95.25 85 ASP A N 1
ATOM 652 C CA . ASP A 1 85 ? -7.177 -8.941 -3.433 1.00 95.25 85 ASP A CA 1
ATOM 653 C C . ASP A 1 85 ? -8.579 -9.320 -2.926 1.00 95.25 85 ASP A C 1
ATOM 655 O O . ASP A 1 85 ? -9.345 -9.982 -3.628 1.00 95.25 85 ASP A O 1
ATOM 659 N N . LEU A 1 86 ? -8.961 -8.889 -1.718 1.00 96.44 86 LEU A N 1
ATOM 660 C CA . LEU A 1 86 ? -10.284 -9.188 -1.165 1.00 96.44 86 LEU A CA 1
ATOM 661 C C . LEU A 1 86 ? -11.411 -8.468 -1.914 1.00 96.44 86 LEU A C 1
ATOM 663 O O . LEU A 1 86 ? -11.298 -7.301 -2.292 1.00 96.44 86 LEU A O 1
ATOM 667 N N . GLN A 1 87 ? -12.552 -9.143 -2.043 1.00 94.75 87 GLN A N 1
ATOM 668 C CA . GLN A 1 87 ? -13.794 -8.531 -2.521 1.00 94.75 87 GLN A CA 1
ATOM 669 C C . GLN A 1 87 ? -14.313 -7.482 -1.522 1.00 94.75 87 GLN A C 1
ATOM 671 O O . GLN A 1 87 ? -14.026 -7.551 -0.323 1.00 94.75 87 GLN A O 1
ATOM 676 N N . LEU A 1 88 ? -15.064 -6.497 -2.026 1.00 92.56 88 LEU A N 1
ATOM 677 C CA . LEU A 1 88 ? -15.516 -5.329 -1.259 1.00 92.56 88 LEU A CA 1
ATOM 678 C C . LEU A 1 88 ? -16.325 -5.721 -0.010 1.00 92.56 88 LEU A C 1
ATOM 680 O O . LEU A 1 88 ? -16.084 -5.198 1.077 1.00 92.56 88 LEU A O 1
ATOM 684 N N . ASP A 1 89 ? -17.216 -6.701 -0.151 1.00 93.69 89 ASP A N 1
ATOM 685 C CA . ASP A 1 89 ? -18.050 -7.270 0.913 1.00 93.69 89 ASP A CA 1
ATOM 686 C C . ASP A 1 89 ? -17.232 -7.951 2.023 1.00 93.69 89 ASP A C 1
ATOM 688 O O . ASP A 1 89 ? -17.721 -8.109 3.138 1.00 93.69 89 ASP A O 1
ATOM 692 N N . LYS A 1 90 ? -15.969 -8.311 1.760 1.00 95.75 90 LYS A N 1
ATOM 693 C CA . LYS A 1 90 ? -15.071 -9.001 2.703 1.00 95.75 90 LYS A CA 1
ATOM 694 C C . LYS A 1 90 ? -14.048 -8.080 3.366 1.00 95.75 90 LYS A C 1
ATOM 696 O O . LYS A 1 90 ? -13.358 -8.530 4.279 1.00 95.75 90 LYS A O 1
ATOM 701 N N . LEU A 1 91 ? -13.954 -6.804 2.977 1.00 93.44 91 LEU A N 1
ATOM 702 C CA . LEU A 1 91 ? -12.943 -5.883 3.525 1.00 93.44 91 LEU A CA 1
ATOM 703 C C . LEU A 1 91 ? -13.092 -5.639 5.032 1.00 93.44 91 LEU A C 1
ATOM 705 O O . LEU A 1 91 ? -12.092 -5.424 5.712 1.00 93.44 91 LEU A O 1
ATOM 709 N N . HIS A 1 92 ? -14.306 -5.758 5.579 1.00 90.00 92 HIS A N 1
ATOM 710 C CA . HIS A 1 92 ? -14.576 -5.631 7.020 1.00 90.00 92 HIS A CA 1
ATOM 711 C C . HIS A 1 92 ? -13.825 -6.664 7.887 1.00 90.00 92 HIS A C 1
ATOM 713 O O . HIS A 1 92 ? -13.726 -6.504 9.105 1.00 90.00 92 HIS A O 1
ATOM 719 N N . ARG A 1 93 ? -13.308 -7.738 7.274 1.00 93.31 93 ARG A N 1
ATOM 720 C CA . ARG A 1 93 ? -12.528 -8.783 7.951 1.00 93.31 93 ARG A CA 1
ATOM 721 C C . ARG A 1 93 ? -11.101 -8.337 8.261 1.00 93.31 93 ARG A C 1
ATOM 723 O O . ARG A 1 93 ? -10.472 -8.915 9.144 1.00 93.31 93 ARG A O 1
ATOM 730 N N . LEU A 1 94 ? -10.589 -7.325 7.559 1.00 94.62 94 LEU A N 1
ATOM 731 C CA . LEU A 1 94 ? -9.239 -6.819 7.774 1.00 94.62 94 LEU A CA 1
ATOM 732 C C . LEU A 1 94 ? -9.154 -6.071 9.102 1.00 94.62 94 LEU A C 1
ATOM 734 O O . LEU A 1 94 ? -9.945 -5.173 9.391 1.00 94.62 94 LEU A O 1
ATOM 738 N N . LYS A 1 95 ? -8.172 -6.455 9.918 1.00 91.06 95 LYS A N 1
ATOM 739 C CA . LYS A 1 95 ? -7.889 -5.822 11.204 1.00 91.06 95 LYS A CA 1
ATOM 740 C C . LYS A 1 95 ? -6.651 -4.957 11.067 1.00 91.06 95 LYS A C 1
ATOM 742 O O . LYS A 1 95 ? -5.555 -5.452 10.826 1.00 91.06 95 LYS A O 1
ATOM 747 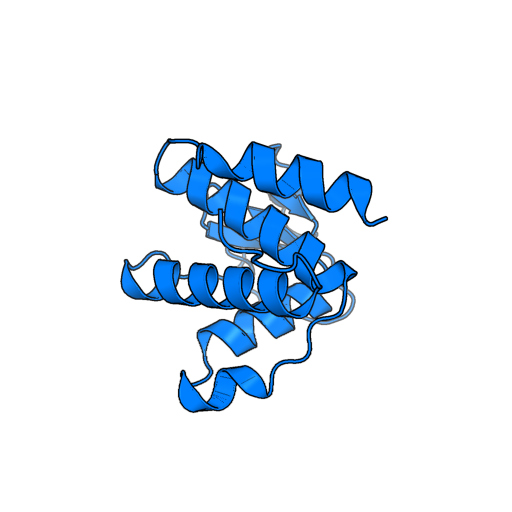N N . PHE A 1 96 ? -6.856 -3.662 11.230 1.00 90.38 96 PHE A N 1
ATOM 748 C CA . PHE A 1 96 ? -5.797 -2.675 11.222 1.00 90.38 96 PHE A CA 1
ATOM 749 C C . PHE A 1 96 ? -5.398 -2.352 12.661 1.00 90.38 96 PHE A C 1
ATOM 751 O O . PHE A 1 96 ? -6.252 -2.036 13.488 1.00 90.38 96 PHE A O 1
ATOM 758 N N . SER A 1 97 ? -4.102 -2.436 12.957 1.00 90.69 97 SER A N 1
ATOM 759 C CA . SER A 1 97 ? -3.523 -1.807 14.145 1.00 90.69 97 SER A CA 1
ATOM 760 C C . SER A 1 97 ? -3.105 -0.372 13.813 1.00 90.69 97 SER A C 1
ATOM 762 O O . SER A 1 97 ? -2.886 -0.053 12.643 1.00 90.69 97 SER A O 1
ATOM 764 N N . GLY A 1 98 ? -2.936 0.481 14.829 1.00 87.25 98 GLY A N 1
ATOM 765 C CA . GLY A 1 98 ? -2.547 1.884 14.632 1.00 87.25 98 GLY A CA 1
ATOM 766 C C . GLY A 1 98 ? -1.291 2.049 13.768 1.00 87.25 98 GLY A C 1
ATOM 767 O O . GLY A 1 98 ? -1.318 2.783 12.787 1.00 87.25 98 GLY A O 1
ATOM 768 N N . ASN A 1 99 ? -0.236 1.274 14.043 1.00 91.50 99 ASN A N 1
ATOM 769 C CA . ASN A 1 99 ? 1.008 1.334 13.265 1.00 91.50 99 ASN A CA 1
ATOM 770 C C . ASN A 1 99 ? 0.807 0.933 11.794 1.00 91.50 99 ASN A C 1
ATOM 772 O O . ASN A 1 99 ? 1.384 1.556 10.908 1.00 91.50 99 ASN A O 1
ATOM 776 N N . ILE A 1 100 ? -0.034 -0.073 11.520 1.00 95.00 100 ILE A N 1
ATOM 777 C CA . ILE A 1 100 ? -0.321 -0.507 10.146 1.00 95.00 100 ILE A CA 1
ATOM 778 C C . ILE A 1 100 ? -1.095 0.573 9.391 1.00 95.00 100 ILE A C 1
ATOM 780 O O . ILE A 1 100 ? -0.793 0.828 8.226 1.00 95.00 100 ILE A O 1
ATOM 784 N N . VAL A 1 101 ? -2.079 1.216 10.030 1.00 94.19 101 VAL A N 1
ATOM 785 C CA . VAL A 1 101 ? -2.800 2.354 9.434 1.00 94.19 101 VAL A CA 1
ATOM 786 C C . VAL A 1 101 ? -1.829 3.481 9.115 1.00 94.19 101 VAL A C 1
ATOM 788 O O . VAL A 1 101 ? -1.856 4.019 8.010 1.00 94.19 101 VAL A O 1
ATOM 791 N N . ASP A 1 102 ? -0.961 3.821 10.066 1.00 93.19 102 ASP A N 1
ATOM 792 C CA . ASP A 1 102 ? -0.042 4.940 9.925 1.00 93.19 102 ASP A CA 1
ATOM 793 C C . ASP A 1 102 ? 0.956 4.719 8.782 1.00 93.19 102 ASP A C 1
ATOM 795 O O . ASP A 1 102 ? 1.102 5.595 7.926 1.00 93.19 102 ASP A O 1
ATOM 799 N N . GLU A 1 103 ? 1.579 3.538 8.716 1.00 96.12 103 GLU A N 1
ATOM 800 C CA . GLU A 1 103 ? 2.464 3.163 7.609 1.00 96.12 103 GLU A CA 1
ATOM 801 C C . GLU A 1 103 ? 1.717 3.119 6.269 1.00 96.12 103 GLU A C 1
ATOM 803 O O . GLU A 1 103 ? 2.223 3.626 5.265 1.00 96.12 103 GLU A O 1
ATOM 808 N N . SER A 1 104 ? 0.504 2.552 6.247 1.00 96.94 104 SER A N 1
ATOM 809 C CA . SER A 1 104 ? -0.312 2.449 5.033 1.00 96.94 104 SER A CA 1
ATOM 810 C C . SER A 1 104 ? -0.641 3.821 4.460 1.00 96.94 104 SER A C 1
ATOM 812 O O . SER A 1 104 ? -0.414 4.066 3.278 1.00 96.94 104 SER A O 1
ATOM 814 N N . LEU A 1 105 ? -1.158 4.730 5.291 1.00 96.00 105 LEU A N 1
ATOM 815 C CA . LEU A 1 105 ? -1.523 6.077 4.864 1.00 96.00 105 LEU A CA 1
ATOM 816 C C . LEU A 1 105 ? -0.299 6.874 4.418 1.00 96.00 105 LEU A C 1
ATOM 818 O O . LEU A 1 105 ? -0.390 7.577 3.418 1.00 96.00 105 LEU A O 1
ATOM 822 N N . ASN A 1 106 ? 0.845 6.727 5.093 1.00 95.38 106 ASN A N 1
ATOM 823 C CA . ASN A 1 106 ? 2.089 7.367 4.670 1.00 95.38 106 ASN A CA 1
ATOM 824 C C . ASN A 1 106 ? 2.488 6.930 3.248 1.00 95.38 106 ASN A C 1
ATOM 826 O O . ASN A 1 106 ? 2.688 7.759 2.360 1.00 95.38 106 ASN A O 1
ATOM 830 N N . VAL A 1 107 ? 2.521 5.618 2.998 1.00 97.12 107 VAL A N 1
ATOM 831 C CA . VAL A 1 107 ? 2.848 5.061 1.677 1.00 97.12 107 VAL A CA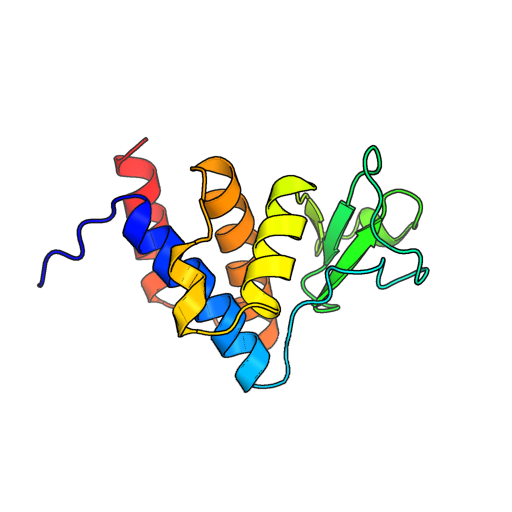 1
ATOM 832 C C . VAL A 1 107 ? 1.845 5.502 0.609 1.00 97.12 107 VAL A C 1
ATOM 834 O O . VAL A 1 107 ? 2.241 5.981 -0.454 1.00 97.12 107 VAL A O 1
ATOM 837 N N . LEU A 1 108 ? 0.546 5.369 0.887 1.00 97.19 108 LEU A N 1
ATOM 838 C CA . LEU A 1 108 ? -0.515 5.678 -0.073 1.00 97.19 108 LEU A CA 1
ATOM 839 C C . LEU A 1 108 ? -0.612 7.177 -0.373 1.00 97.19 108 LEU A C 1
ATOM 841 O O . LEU A 1 108 ? -0.947 7.531 -1.503 1.00 97.19 108 LEU A O 1
ATOM 845 N N . HIS A 1 109 ? -0.299 8.044 0.595 1.00 96.38 109 HIS A N 1
ATOM 846 C CA . HIS A 1 109 ? -0.267 9.490 0.397 1.00 96.38 109 HIS A CA 1
ATOM 847 C C . HIS A 1 109 ? 0.851 9.902 -0.551 1.00 96.38 109 HIS A C 1
ATOM 849 O O . HIS A 1 109 ? 0.586 10.525 -1.576 1.00 96.38 109 HIS A O 1
ATOM 855 N N . HIS A 1 110 ? 2.089 9.507 -0.245 1.00 95.88 110 HIS A N 1
ATOM 856 C CA . HIS A 1 110 ? 3.242 9.829 -1.083 1.00 95.88 110 HIS A CA 1
ATOM 857 C C . HIS A 1 110 ? 3.091 9.259 -2.494 1.00 95.88 110 HIS A C 1
ATOM 859 O O . HIS A 1 110 ? 3.440 9.925 -3.469 1.00 95.88 110 HIS A O 1
ATOM 865 N N . TYR A 1 111 ? 2.517 8.059 -2.609 1.00 97.31 111 TYR A N 1
ATOM 866 C CA . TYR A 1 111 ? 2.214 7.472 -3.905 1.00 97.31 111 TYR A CA 1
ATOM 867 C C . TYR A 1 111 ? 1.161 8.267 -4.679 1.00 97.31 111 TYR A C 1
ATOM 869 O O . TYR A 1 111 ? 1.392 8.605 -5.836 1.00 97.31 111 TYR A O 1
ATOM 877 N N . GLY A 1 112 ? 0.050 8.639 -4.038 1.00 96.62 112 GLY A N 1
ATOM 878 C CA . GLY A 1 112 ? -0.989 9.464 -4.656 1.00 96.62 112 GLY A CA 1
ATOM 879 C C . GLY A 1 112 ? -0.473 10.834 -5.085 1.00 96.62 112 GLY A C 1
ATOM 880 O O . GLY A 1 112 ? -0.715 11.260 -6.211 1.00 96.62 112 GLY A O 1
ATOM 881 N N . ARG A 1 113 ? 0.303 11.499 -4.223 1.00 95.81 113 ARG A N 1
ATOM 882 C CA . ARG A 1 113 ? 0.939 12.785 -4.528 1.00 95.81 113 ARG A CA 1
ATOM 883 C C . ARG A 1 113 ? 1.816 12.696 -5.771 1.00 95.81 113 ARG A C 1
ATOM 885 O O . ARG A 1 113 ? 1.748 13.570 -6.632 1.00 95.81 113 ARG A O 1
ATOM 892 N N . HIS A 1 114 ? 2.633 11.646 -5.866 1.00 95.62 114 HIS A N 1
ATOM 893 C CA . HIS A 1 114 ? 3.452 11.411 -7.048 1.00 95.62 114 HIS A CA 1
ATOM 894 C C . HIS A 1 114 ? 2.587 11.132 -8.282 1.00 95.62 114 HIS A C 1
ATOM 896 O O . HIS A 1 114 ? 2.774 11.758 -9.321 1.00 95.62 114 HIS A O 1
ATOM 902 N N . LEU A 1 115 ? 1.612 10.236 -8.162 1.00 95.50 115 LEU A N 1
ATOM 903 C CA . LEU A 1 115 ? 0.758 9.825 -9.266 1.00 95.50 115 LEU A CA 1
ATOM 904 C C . LEU A 1 115 ? -0.019 10.999 -9.877 1.00 95.50 115 LEU A C 1
ATOM 906 O O . LEU A 1 115 ? -0.041 11.173 -11.093 1.00 95.50 115 LEU A O 1
ATOM 910 N N . PHE A 1 116 ? -0.640 11.819 -9.034 1.00 95.00 116 PHE A N 1
ATOM 911 C CA . PHE A 1 116 ? -1.480 12.930 -9.480 1.00 95.00 116 PHE A CA 1
ATOM 912 C C . PHE A 1 116 ? -0.711 14.236 -9.667 1.00 95.00 116 PHE A C 1
ATOM 914 O O . PHE A 1 116 ? -1.305 15.222 -10.102 1.00 95.00 116 PHE A O 1
ATOM 921 N N . GLN A 1 117 ? 0.584 14.260 -9.323 1.00 95.31 117 GLN A N 1
ATOM 922 C CA . GLN A 1 117 ? 1.439 15.453 -9.352 1.00 95.31 117 GLN A CA 1
ATOM 923 C C . GLN A 1 117 ? 0.826 16.636 -8.581 1.00 95.31 117 GLN A C 1
ATOM 925 O O . GLN A 1 117 ? 1.015 17.804 -8.926 1.00 95.31 117 GLN A O 1
ATOM 930 N N . ARG A 1 118 ? 0.025 16.330 -7.555 1.00 93.38 118 ARG A N 1
ATOM 931 C CA . ARG A 1 118 ? -0.761 17.283 -6.768 1.00 93.38 118 ARG A CA 1
ATOM 932 C C . ARG A 1 118 ? -0.928 16.767 -5.349 1.00 93.38 118 ARG A C 1
ATOM 934 O O . ARG A 1 118 ? -1.057 15.565 -5.134 1.00 93.38 118 ARG A O 1
ATOM 941 N N . GLU A 1 119 ? -0.983 17.691 -4.399 1.00 91.62 119 GLU A N 1
ATOM 942 C CA . GLU A 1 119 ? -1.318 17.366 -3.014 1.00 91.62 119 GLU A CA 1
ATOM 943 C C . GLU A 1 119 ? -2.835 17.237 -2.847 1.00 91.62 119 GLU A C 1
ATOM 945 O O . GLU A 1 119 ? -3.610 18.006 -3.426 1.00 91.62 119 GLU A O 1
ATOM 950 N N . ILE A 1 120 ? -3.272 16.311 -1.996 1.00 90.69 120 ILE A N 1
ATOM 951 C CA . ILE A 1 120 ? -4.639 16.334 -1.479 1.00 90.69 120 ILE A CA 1
ATOM 952 C C . ILE A 1 120 ? -4.697 17.462 -0.445 1.00 90.69 120 ILE A C 1
ATOM 954 O O . ILE A 1 120 ? -4.150 17.336 0.645 1.00 90.69 120 ILE A O 1
ATOM 958 N N . ILE A 1 121 ? -5.375 18.565 -0.770 1.00 89.94 121 ILE A N 1
ATOM 959 C CA . ILE A 1 121 ? -5.440 19.768 0.085 1.00 89.94 121 ILE A CA 1
ATOM 960 C C . ILE A 1 121 ? -5.864 19.417 1.520 1.00 89.94 121 ILE A C 1
ATOM 962 O O . ILE A 1 121 ? -5.274 19.880 2.493 1.00 89.94 121 ILE A O 1
ATOM 966 N N . SER A 1 122 ? -6.865 18.547 1.662 1.00 88.88 122 SER A N 1
ATOM 967 C CA . SER A 1 122 ? -7.386 18.118 2.963 1.00 88.88 122 SER A CA 1
ATOM 968 C C . SER A 1 122 ? -6.470 17.147 3.722 1.00 88.88 122 SER A C 1
ATOM 970 O O . SER A 1 122 ? -6.779 16.806 4.862 1.00 88.88 122 SER A O 1
ATOM 972 N N . TRP A 1 123 ? -5.348 16.703 3.148 1.00 91.31 123 TRP A N 1
ATOM 973 C CA . TRP A 1 123 ? -4.431 15.777 3.817 1.00 91.31 123 TRP A CA 1
ATOM 974 C C . TRP A 1 123 ? -3.686 16.429 4.980 1.00 91.31 123 TRP A C 1
ATOM 976 O O . TRP A 1 123 ? -3.588 15.839 6.050 1.00 91.31 123 TRP A O 1
ATOM 986 N N . GLY A 1 124 ? -3.265 17.690 4.836 1.00 86.62 124 GLY A N 1
ATOM 987 C CA . GLY A 1 124 ? -2.646 18.426 5.947 1.00 86.62 124 GLY A CA 1
ATOM 988 C C . GLY A 1 124 ? -3.586 18.571 7.151 1.00 86.62 124 GLY A C 1
ATOM 989 O O . GLY A 1 124 ? -3.158 18.513 8.301 1.00 86.62 124 GLY A O 1
ATOM 990 N N . MET A 1 125 ? -4.895 18.678 6.899 1.00 85.69 125 MET A N 1
ATOM 991 C CA . MET A 1 125 ? -5.907 18.663 7.955 1.00 85.69 125 MET A CA 1
ATOM 992 C C . MET A 1 125 ? -5.984 17.289 8.643 1.00 85.69 125 MET A C 1
ATOM 994 O O . MET A 1 125 ? -6.045 17.227 9.869 1.00 85.69 125 MET A O 1
ATOM 998 N N . LEU A 1 126 ? -5.927 16.193 7.877 1.00 85.81 126 LEU A N 1
ATOM 999 C CA . LEU A 1 126 ? -5.881 14.831 8.415 1.00 85.81 126 LEU A CA 1
ATOM 1000 C C . LEU A 1 126 ? -4.664 14.612 9.328 1.00 85.81 126 LEU A C 1
ATOM 1002 O O . LEU A 1 126 ? -4.814 14.052 10.414 1.00 85.81 126 LEU A O 1
ATOM 1006 N N . ASP A 1 127 ? -3.481 15.064 8.913 1.00 84.81 127 ASP A N 1
ATOM 1007 C CA . ASP A 1 127 ? -2.252 14.912 9.698 1.00 84.81 127 ASP A CA 1
ATOM 1008 C C . ASP A 1 127 ? -2.302 15.715 11.004 1.00 84.81 127 ASP A C 1
ATOM 1010 O O . ASP A 1 127 ? -1.994 15.175 12.069 1.00 84.81 127 ASP A O 1
ATOM 1014 N N . ASN A 1 128 ? -2.790 16.958 10.956 1.00 78.81 128 ASN A N 1
ATOM 1015 C CA . ASN A 1 128 ? -2.969 17.788 12.150 1.00 78.81 128 ASN A CA 1
ATOM 1016 C C . ASN A 1 128 ? -3.887 17.127 13.183 1.00 78.81 128 ASN A C 1
ATOM 1018 O O . ASN A 1 128 ? -3.578 17.113 14.373 1.00 78.81 128 ASN A O 1
ATOM 1022 N N . PHE A 1 129 ? -4.998 16.539 12.742 1.00 76.75 129 PHE A N 1
ATOM 1023 C CA . PHE A 1 129 ? -5.900 15.857 13.662 1.00 76.75 129 PHE A CA 1
ATOM 1024 C C . PHE A 1 129 ? -5.310 14.564 14.233 1.00 76.75 129 PHE A C 1
ATOM 1026 O O . PHE A 1 129 ? -5.574 14.232 15.385 1.00 76.75 129 PHE A O 1
ATOM 1033 N N . ARG A 1 130 ? -4.488 13.835 13.468 1.00 74.94 130 ARG A N 1
ATOM 1034 C CA . ARG A 1 130 ? -3.813 12.620 13.958 1.00 74.94 130 ARG A CA 1
ATOM 1035 C C . ARG A 1 130 ? -2.805 12.924 15.068 1.00 74.94 130 ARG A C 1
ATOM 1037 O O . ARG A 1 130 ? -2.661 12.109 15.976 1.00 74.94 130 ARG A O 1
ATOM 1044 N N . LEU A 1 131 ? -2.152 14.088 15.030 1.00 65.50 131 LEU A N 1
ATOM 1045 C CA . LEU A 1 131 ? -1.230 14.541 16.080 1.00 65.50 131 LEU A CA 1
ATOM 1046 C C . LEU A 1 131 ? -1.932 14.913 17.395 1.00 65.50 131 LEU A C 1
ATOM 1048 O O . LEU A 1 131 ? -1.307 14.843 18.442 1.00 65.50 131 LEU A O 1
ATOM 1052 N N . GLN A 1 132 ? -3.214 15.282 17.355 1.00 58.28 132 GLN A N 1
ATOM 1053 C CA . GLN A 1 132 ? -3.987 15.685 18.540 1.00 58.28 132 GLN A CA 1
ATOM 1054 C C . GLN A 1 132 ? -4.601 14.503 19.315 1.00 58.28 132 GLN A C 1
ATOM 1056 O O . GLN A 1 132 ? -5.143 14.701 20.398 1.00 58.28 132 GLN A O 1
ATOM 1061 N N . ILE A 1 133 ? -4.571 13.292 18.745 1.00 57.03 133 ILE A N 1
ATOM 1062 C CA . ILE A 1 133 ? -5.203 12.077 19.300 1.00 57.03 133 ILE A CA 1
ATOM 1063 C C . ILE A 1 133 ? -4.154 11.097 19.874 1.00 57.03 133 ILE A C 1
ATOM 1065 O O . ILE A 1 133 ? -4.520 10.110 20.512 1.00 57.03 133 ILE A O 1
ATOM 1069 N N . ARG A 1 134 ? -2.860 11.352 19.641 1.00 53.38 134 ARG A N 1
ATOM 1070 C CA . ARG A 1 134 ? -1.742 10.636 20.277 1.00 53.38 134 ARG A CA 1
ATOM 1071 C C . ARG A 1 134 ? -1.406 11.257 21.625 1.00 53.38 134 ARG A C 1
ATOM 1073 O O . ARG A 1 134 ? -1.050 10.465 22.522 1.00 53.38 134 ARG A O 1
#

pLDDT: mean 89.56, std 12.48, range [41.91, 97.62]

Secondary structure (DSSP, 8-state):
------SHHHHHHHHHHHHHHHHHTT---B-SB-TTT-PBP-TT--EEEETTTTEEEETTSGGGG-TTEEEE-HHHHHHHHHHHHS-GGGGGG----HHHHHHHHHHHHHHHHHHHTS--TTHHHHHHHHHT--

Sequence (134 aa):
MHNLVLKQPYLSILTLFLVKFYGCIGYKPQMHACQNCGVPTATGREYSFNYLGGGIICSNCPATRHQTSIRISHGTMKILQSAQDLQLDKLHRLKFSGNIVDESLNVLHHYGRHLFQREIISWGMLDNFRLQIR